Protein AF-A0A9W7B8Q4-F1 (afdb_monomer_lite)

Radius of gyration: 21.35 Å; chains: 1; bounding box: 58×19×56 Å

Organism: NCBI:txid1714386

InterPro domains:
  IPR009542 Signal peptidase complex subunit 1 [PF06645] (1-70)
  IPR009542 Signal peptidase complex subunit 1 [PTHR13202] (1-71)

Sequence (77 aa):
MDFKGMALSELLFYYICIVSGAIGWIYGFVHQSFLQTFYIWACGLGVSVVLCVPDWPFFNRNPVKWLDKSGEKEGVV

Structure (mmCIF, N/CA/C/O backbone):
data_AF-A0A9W7B8Q4-F1
#
_entry.id   AF-A0A9W7B8Q4-F1
#
loop_
_atom_site.group_PDB
_atom_site.id
_atom_site.type_symbol
_atom_site.label_atom_id
_atom_site.label_alt_id
_atom_site.label_comp_id
_atom_site.label_asym_id
_atom_site.label_entity_id
_atom_site.label_seq_id
_atom_site.pdbx_PDB_ins_code
_atom_site.Cartn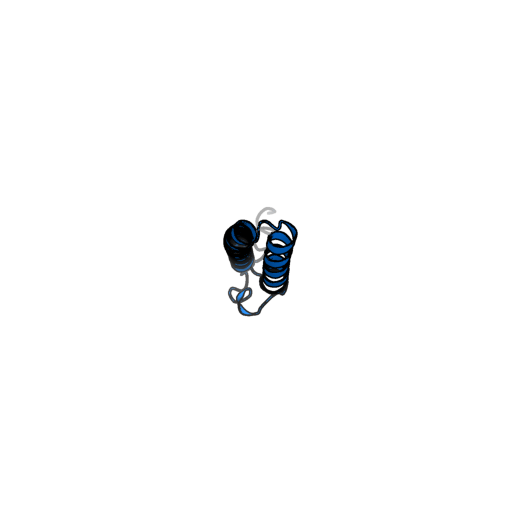_x
_atom_site.Cartn_y
_atom_site.Cartn_z
_atom_site.occupancy
_atom_site.B_iso_or_equiv
_atom_site.auth_seq_id
_atom_site.auth_comp_id
_atom_site.auth_asym_id
_atom_site.auth_atom_id
_atom_site.pdbx_PDB_model_num
ATOM 1 N N . MET A 1 1 ? 8.442 -8.298 -16.768 1.00 65.12 1 MET A N 1
ATOM 2 C CA . MET A 1 1 ? 8.173 -6.854 -16.582 1.00 65.12 1 MET A CA 1
ATOM 3 C C . MET A 1 1 ? 9.157 -6.044 -17.420 1.00 65.12 1 MET A C 1
ATOM 5 O O . MET A 1 1 ? 10.353 -6.123 -17.164 1.00 65.12 1 MET A O 1
ATOM 9 N N . ASP A 1 2 ? 8.683 -5.289 -18.414 1.00 73.56 2 ASP A N 1
ATOM 10 C CA . ASP A 1 2 ? 9.527 -4.353 -19.181 1.00 73.56 2 ASP A CA 1
ATOM 11 C C . ASP A 1 2 ? 9.861 -3.099 -18.341 1.00 73.56 2 ASP A C 1
ATOM 13 O O . ASP A 1 2 ? 9.157 -2.805 -17.375 1.00 73.56 2 ASP A O 1
ATOM 17 N N . PHE A 1 3 ? 10.858 -2.288 -18.727 1.00 76.94 3 PHE A N 1
ATOM 18 C CA . PHE A 1 3 ? 11.198 -1.029 -18.023 1.00 76.94 3 PHE A CA 1
ATOM 19 C C . PHE A 1 3 ? 9.990 -0.093 -17.832 1.00 76.94 3 PHE A C 1
ATOM 21 O O . PHE A 1 3 ? 9.803 0.494 -16.768 1.00 76.94 3 PHE A O 1
ATOM 28 N N . LYS A 1 4 ? 9.123 0.012 -18.848 1.00 79.44 4 LYS A N 1
ATOM 29 C CA . LYS A 1 4 ? 7.865 0.776 -18.755 1.00 79.44 4 LYS A CA 1
ATOM 30 C C . LYS A 1 4 ? 6.853 0.123 -17.810 1.00 79.44 4 LYS A C 1
ATOM 32 O O . LYS A 1 4 ? 6.092 0.825 -17.154 1.00 79.44 4 LYS A O 1
ATOM 37 N N . GLY A 1 5 ? 6.839 -1.208 -17.756 1.00 81.12 5 GLY A N 1
ATOM 38 C CA . GLY A 1 5 ? 5.981 -1.973 -16.857 1.00 81.12 5 GLY A CA 1
ATOM 39 C C . GLY A 1 5 ? 6.368 -1.780 -15.391 1.00 81.12 5 GLY A C 1
ATOM 40 O O . GLY A 1 5 ? 5.485 -1.595 -14.562 1.00 81.12 5 GLY A O 1
ATOM 41 N N . MET A 1 6 ? 7.670 -1.717 -15.088 1.00 82.44 6 MET A N 1
ATOM 42 C CA . MET A 1 6 ? 8.163 -1.427 -13.734 1.00 82.44 6 MET A CA 1
ATOM 43 C C . MET A 1 6 ? 7.726 -0.042 -13.246 1.00 82.44 6 MET A C 1
ATOM 45 O O . MET A 1 6 ? 7.164 0.063 -12.161 1.00 82.44 6 MET A O 1
ATOM 49 N N . ALA A 1 7 ? 7.904 1.003 -14.063 1.00 86.19 7 ALA A N 1
ATOM 50 C CA . ALA A 1 7 ? 7.482 2.359 -13.698 1.00 86.19 7 ALA A CA 1
ATOM 51 C C . ALA A 1 7 ? 5.962 2.455 -13.467 1.00 86.19 7 ALA A C 1
ATOM 53 O O . ALA A 1 7 ? 5.498 3.144 -12.561 1.00 86.19 7 ALA A O 1
ATOM 54 N N . LEU A 1 8 ? 5.172 1.735 -14.270 1.00 86.12 8 LEU A N 1
ATOM 55 C CA . LEU A 1 8 ? 3.724 1.685 -14.096 1.00 86.12 8 LEU A CA 1
ATOM 56 C C . LEU A 1 8 ? 3.321 0.948 -12.813 1.00 86.12 8 LEU A C 1
ATOM 58 O O . LEU A 1 8 ? 2.414 1.400 -12.120 1.00 86.12 8 LEU A O 1
ATOM 62 N N . SER A 1 9 ? 3.990 -0.163 -12.499 1.00 87.50 9 SER A N 1
ATOM 63 C CA . SER A 1 9 ? 3.770 -0.933 -11.270 1.00 87.50 9 SER A CA 1
ATOM 64 C C . SER A 1 9 ? 4.086 -0.097 -10.023 1.00 87.50 9 SER A C 1
ATOM 66 O O . SER A 1 9 ? 3.276 -0.029 -9.100 1.00 87.50 9 SER A O 1
ATOM 68 N N . GLU A 1 10 ? 5.199 0.642 -10.037 1.00 88.62 10 GLU A N 1
ATOM 69 C CA . GLU A 1 10 ? 5.579 1.559 -8.956 1.00 88.62 10 GLU A CA 1
ATOM 70 C C . GLU A 1 10 ? 4.538 2.669 -8.746 1.00 88.62 10 GLU A C 1
ATOM 72 O O . GLU A 1 10 ? 4.101 2.919 -7.620 1.00 88.62 10 GLU A O 1
ATOM 77 N N . LEU A 1 11 ? 4.081 3.298 -9.833 1.00 90.44 11 LEU A N 1
ATOM 78 C CA . LEU A 1 11 ? 3.057 4.337 -9.767 1.00 90.44 11 LEU A CA 1
ATOM 79 C C . LEU A 1 11 ? 1.745 3.791 -9.182 1.00 90.44 11 LEU A C 1
ATOM 81 O O . LEU A 1 11 ? 1.121 4.429 -8.331 1.00 90.44 11 LEU A O 1
ATOM 85 N N . LEU A 1 12 ? 1.336 2.595 -9.614 1.00 89.31 12 LEU A N 1
ATOM 86 C CA . LEU A 1 12 ? 0.128 1.938 -9.125 1.00 89.31 12 LEU A CA 1
ATOM 87 C C . LEU A 1 12 ? 0.233 1.633 -7.626 1.00 89.31 12 LEU A C 1
ATOM 89 O O . LEU A 1 12 ? -0.703 1.908 -6.876 1.00 89.31 12 LEU A O 1
ATOM 93 N N . PHE A 1 13 ? 1.385 1.127 -7.180 1.00 90.94 13 PHE A N 1
ATOM 94 C CA . PHE A 1 13 ? 1.656 0.856 -5.773 1.00 90.94 13 PHE A CA 1
ATOM 95 C C . PHE A 1 13 ? 1.525 2.122 -4.918 1.00 90.94 13 PHE A C 1
ATOM 97 O O . PHE A 1 13 ? 0.827 2.103 -3.899 1.00 90.94 13 PHE A O 1
ATOM 104 N N . TYR A 1 14 ? 2.124 3.235 -5.359 1.00 92.12 14 TYR A N 1
ATOM 105 C CA . TYR A 1 14 ? 2.008 4.529 -4.683 1.00 92.12 14 TYR A CA 1
ATOM 106 C C . TYR A 1 14 ? 0.552 4.982 -4.554 1.00 92.12 14 TYR A C 1
ATOM 108 O O . TYR A 1 14 ? 0.107 5.319 -3.453 1.00 92.12 14 TYR A O 1
ATOM 116 N N . TYR A 1 15 ? -0.215 4.945 -5.648 1.00 93.75 15 TYR A N 1
ATOM 117 C CA . TYR A 1 15 ? -1.623 5.339 -5.621 1.00 93.75 15 TYR A CA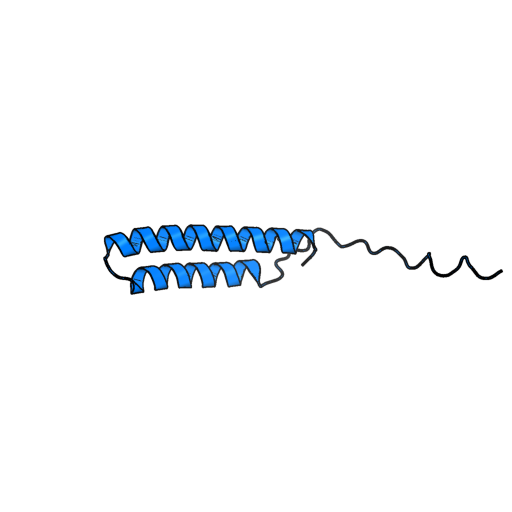 1
ATOM 118 C C . TYR A 1 15 ? -2.454 4.467 -4.678 1.00 93.75 15 TYR A C 1
ATOM 120 O O . TYR A 1 15 ? -3.224 5.000 -3.879 1.00 93.75 15 TYR A O 1
ATOM 128 N N . ILE A 1 16 ? -2.280 3.143 -4.717 1.00 91.88 16 ILE A N 1
ATOM 129 C CA . ILE A 1 16 ? -3.036 2.221 -3.858 1.00 91.88 16 ILE A CA 1
ATOM 130 C C . ILE A 1 16 ? -2.699 2.459 -2.380 1.00 91.88 16 ILE A C 1
ATOM 132 O O . ILE A 1 16 ? -3.602 2.492 -1.539 1.00 91.88 16 ILE A O 1
ATOM 136 N N . CYS A 1 17 ? -1.425 2.680 -2.047 1.00 91.19 17 CYS A N 1
ATOM 137 C CA . CYS A 1 17 ? -1.003 2.939 -0.670 1.00 91.19 17 CYS A CA 1
ATOM 138 C C . CYS A 1 17 ? -1.560 4.264 -0.135 1.00 91.19 17 CYS A C 1
ATOM 140 O O . CYS A 1 17 ? -2.052 4.315 0.991 1.00 91.19 17 CYS A O 1
ATOM 142 N N . ILE A 1 18 ? -1.537 5.327 -0.944 1.00 93.88 18 ILE A N 1
ATOM 143 C CA . ILE A 1 18 ? -2.060 6.641 -0.544 1.00 93.88 18 ILE A CA 1
ATOM 144 C C . ILE A 1 18 ? -3.578 6.580 -0.355 1.00 93.88 18 ILE A C 1
ATOM 146 O O . ILE A 1 18 ? -4.092 7.043 0.663 1.00 93.88 18 ILE A O 1
ATOM 150 N N . VAL A 1 19 ? -4.302 5.976 -1.303 1.00 94.38 19 VAL A N 1
ATOM 151 C CA . VAL A 1 19 ? -5.766 5.869 -1.239 1.00 94.38 19 VAL A CA 1
ATOM 152 C C . VAL A 1 19 ? -6.203 4.994 -0.064 1.00 94.38 19 VAL A C 1
ATOM 154 O O . VAL A 1 19 ? -7.074 5.399 0.703 1.00 94.38 19 VAL A O 1
ATOM 157 N N . SER A 1 20 ? -5.579 3.829 0.133 1.00 92.31 20 SER A N 1
ATOM 158 C CA . SER A 1 20 ? -5.902 2.952 1.268 1.00 92.31 20 SER A CA 1
ATOM 159 C C . SER A 1 20 ? -5.552 3.587 2.616 1.00 92.31 20 SER A C 1
ATOM 161 O O . SER A 1 20 ? -6.336 3.474 3.558 1.00 92.31 20 SER A O 1
ATOM 163 N N . GLY A 1 21 ? -4.437 4.319 2.703 1.00 91.38 21 GLY A N 1
ATOM 164 C CA . GLY A 1 21 ? -4.066 5.093 3.886 1.00 91.38 21 GLY A CA 1
ATOM 165 C C . GLY A 1 21 ? -5.073 6.198 4.206 1.00 91.38 21 GLY A C 1
ATOM 166 O O . GLY A 1 21 ? -5.520 6.301 5.347 1.00 91.38 21 GLY A O 1
ATOM 167 N N . ALA A 1 22 ? -5.496 6.979 3.208 1.00 94.88 22 ALA A N 1
ATOM 168 C CA . ALA A 1 22 ? -6.488 8.037 3.392 1.00 94.88 22 ALA A CA 1
ATOM 169 C C . ALA A 1 22 ? -7.845 7.480 3.856 1.00 94.88 22 ALA A C 1
ATOM 171 O O . ALA A 1 22 ? -8.425 7.986 4.817 1.00 94.88 22 ALA A O 1
ATOM 172 N N . ILE A 1 23 ? -8.326 6.402 3.226 1.00 92.69 23 ILE A N 1
ATOM 173 C CA . ILE A 1 23 ? -9.593 5.753 3.596 1.00 92.69 23 ILE A CA 1
ATOM 174 C C . ILE A 1 23 ? -9.506 5.153 5.004 1.00 92.69 23 ILE A C 1
ATOM 176 O O . ILE A 1 23 ? -10.400 5.371 5.822 1.00 92.69 23 ILE A O 1
ATOM 180 N N . GLY A 1 24 ? -8.426 4.426 5.310 1.00 91.50 24 GLY A N 1
ATOM 181 C CA . GLY A 1 24 ? -8.219 3.824 6.628 1.00 91.50 24 GLY A CA 1
ATOM 182 C C . GLY A 1 24 ? -8.113 4.869 7.736 1.00 91.50 24 GLY A C 1
ATOM 183 O O . GLY A 1 24 ? -8.608 4.651 8.846 1.00 91.50 24 GLY A O 1
ATOM 184 N N . TRP A 1 25 ? -7.505 6.018 7.439 1.00 90.00 25 TRP A N 1
ATOM 185 C CA . TRP A 1 25 ? -7.404 7.132 8.373 1.00 90.00 25 TRP A CA 1
ATOM 186 C C . TRP A 1 25 ? -8.770 7.761 8.659 1.00 90.00 25 TRP A C 1
ATOM 188 O O . TRP A 1 25 ? -9.140 7.875 9.824 1.00 90.00 25 TRP A O 1
ATOM 198 N N . ILE A 1 26 ? -9.559 8.081 7.625 1.00 93.56 26 ILE A N 1
ATOM 199 C CA . ILE A 1 26 ? -10.915 8.634 7.793 1.00 93.56 26 ILE A CA 1
ATOM 200 C C . ILE A 1 26 ? -11.795 7.663 8.591 1.00 93.56 26 ILE A C 1
ATOM 202 O O . ILE A 1 26 ? -12.444 8.059 9.558 1.00 93.56 26 ILE A O 1
ATOM 206 N N . TYR A 1 27 ? -11.795 6.381 8.220 1.00 90.31 27 TYR A N 1
ATOM 207 C CA . TYR A 1 27 ? -12.635 5.377 8.871 1.00 90.31 27 TYR A CA 1
ATOM 208 C C . TYR A 1 27 ? -12.251 5.154 10.339 1.00 90.31 27 TYR A C 1
ATOM 210 O O . TYR A 1 27 ? -13.117 5.126 11.217 1.00 90.31 27 TYR A O 1
ATOM 218 N N . GLY A 1 28 ? -10.952 5.040 10.627 1.00 90.31 28 GLY A N 1
ATOM 219 C CA . GLY A 1 28 ? -10.486 4.856 11.999 1.00 90.31 2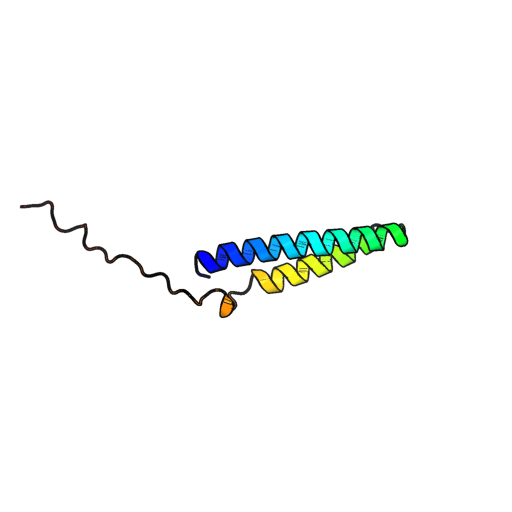8 GLY A CA 1
ATOM 220 C C . GLY A 1 28 ? -10.603 6.107 12.859 1.00 90.31 28 GLY A C 1
ATOM 221 O O . GLY A 1 28 ? -10.799 5.975 14.064 1.00 90.31 28 GLY A O 1
ATO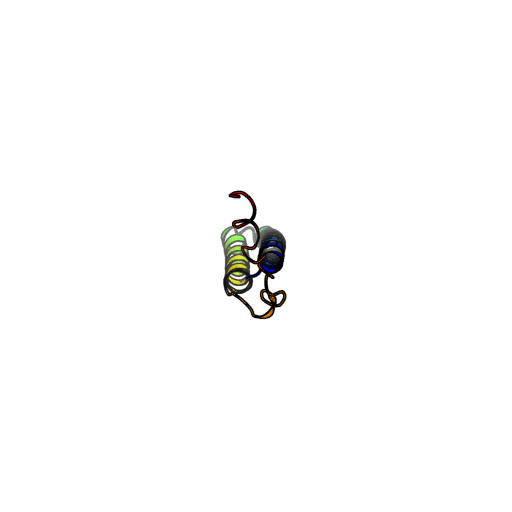M 222 N N . PHE A 1 29 ? -10.562 7.303 12.262 1.00 90.44 29 PHE A N 1
ATOM 223 C CA . PHE A 1 29 ? -10.869 8.545 12.970 1.00 90.44 29 PHE A CA 1
ATOM 224 C C . PHE A 1 29 ? -12.317 8.548 13.476 1.00 90.44 29 PHE A C 1
ATOM 226 O O . PHE A 1 29 ? -12.556 8.872 14.637 1.00 90.44 29 PHE A O 1
ATOM 233 N N . VAL A 1 30 ? -13.270 8.102 12.648 1.00 91.88 30 VAL A N 1
ATOM 234 C CA . VAL A 1 30 ? -14.688 7.983 13.035 1.00 91.88 30 VAL A CA 1
ATOM 235 C C . VAL A 1 30 ? -14.894 6.945 14.142 1.00 91.88 30 VAL A C 1
ATOM 237 O O . VAL A 1 30 ? -15.665 7.181 15.066 1.00 91.88 30 VAL A O 1
ATOM 240 N N . HIS A 1 31 ? -14.198 5.809 14.080 1.00 89.31 31 HIS A N 1
ATOM 241 C CA . HIS A 1 31 ? -14.341 4.726 15.062 1.00 89.31 31 HIS A CA 1
ATOM 242 C C . HIS A 1 31 ? -13.396 4.835 16.276 1.00 89.31 31 HIS A C 1
ATOM 244 O O . HIS A 1 31 ? -13.379 3.936 17.120 1.00 89.31 31 HIS A O 1
ATOM 250 N N . GLN A 1 32 ? -12.576 5.894 16.353 1.00 87.75 32 GLN A N 1
ATOM 251 C CA . GLN A 1 32 ? -11.534 6.117 17.372 1.00 87.75 32 GLN A CA 1
ATOM 252 C C . GLN A 1 32 ? -10.636 4.893 17.656 1.00 87.75 32 GLN A C 1
ATOM 254 O O . GLN A 1 32 ? -10.091 4.740 18.748 1.00 87.75 32 GLN A O 1
ATOM 259 N N . SER A 1 33 ? -10.470 4.006 16.673 1.00 83.50 33 SER A N 1
ATOM 260 C CA . SER A 1 33 ? -9.838 2.697 16.850 1.00 83.50 33 SER A CA 1
ATOM 261 C C . SER A 1 33 ? -8.703 2.512 15.852 1.00 83.50 33 SER A C 1
ATOM 263 O O . SER A 1 33 ? -8.934 2.280 14.666 1.00 83.50 33 SER A O 1
ATOM 265 N N . PHE A 1 34 ? -7.460 2.546 16.342 1.00 86.88 34 PHE A N 1
ATOM 266 C CA . PHE A 1 34 ? -6.263 2.416 15.500 1.00 86.88 34 PHE A CA 1
ATOM 267 C C . PHE A 1 34 ? -6.176 1.062 14.775 1.00 86.88 34 PHE A C 1
ATOM 269 O O . PHE A 1 34 ? -5.721 0.990 13.634 1.00 86.88 34 PHE A O 1
ATOM 276 N N . LEU A 1 35 ? -6.677 -0.013 15.395 1.00 90.69 35 LEU A N 1
ATOM 277 C CA . LEU A 1 35 ? -6.696 -1.341 14.774 1.00 90.69 35 LEU A CA 1
ATOM 278 C C . LEU A 1 35 ? -7.521 -1.376 13.483 1.00 90.69 35 LEU A C 1
ATOM 280 O O . LEU A 1 35 ? -7.137 -2.053 12.536 1.00 90.69 35 LEU A O 1
ATOM 284 N N . GLN A 1 36 ? -8.621 -0.624 13.408 1.00 86.88 36 GLN A N 1
ATOM 285 C CA . GLN A 1 36 ? -9.460 -0.604 12.209 1.00 86.88 36 GLN A CA 1
ATOM 286 C C . GLN A 1 36 ? -8.773 0.106 11.039 1.00 86.88 36 GLN A C 1
ATOM 288 O O . GLN A 1 36 ? -8.834 -0.381 9.911 1.00 86.88 36 GLN A O 1
ATOM 293 N N . THR A 1 37 ? -8.047 1.196 11.309 1.00 91.25 37 THR A N 1
ATOM 294 C CA . THR A 1 37 ? -7.165 1.835 10.318 1.00 91.25 37 THR A CA 1
ATOM 295 C C . THR A 1 37 ? -6.131 0.846 9.802 1.00 91.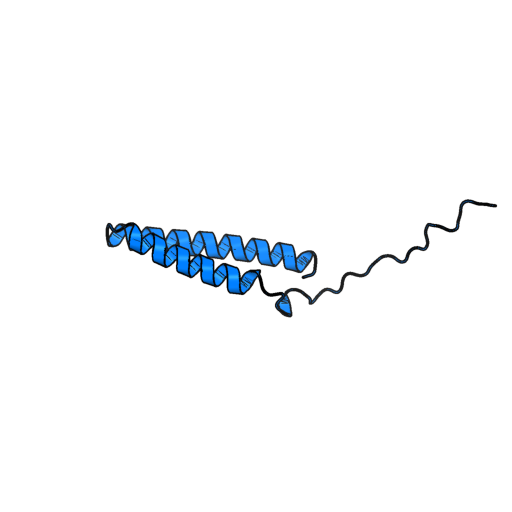25 37 THR A C 1
ATOM 297 O O . THR A 1 37 ? -5.937 0.740 8.592 1.00 91.25 37 THR A O 1
ATOM 300 N N . PHE A 1 38 ? -5.499 0.095 10.709 1.00 90.62 38 PHE A N 1
ATOM 301 C CA . PHE A 1 38 ? -4.473 -0.874 10.344 1.00 90.62 38 PHE A CA 1
ATOM 302 C C . PHE A 1 38 ? -5.029 -2.017 9.489 1.00 90.62 38 PHE A C 1
ATOM 304 O O . PHE A 1 38 ? -4.395 -2.382 8.506 1.00 90.62 38 PHE A O 1
ATOM 311 N N . TYR A 1 39 ? -6.225 -2.537 9.787 1.00 92.25 39 TYR A N 1
ATOM 312 C CA . TYR A 1 39 ? -6.862 -3.559 8.948 1.00 92.25 39 TYR A CA 1
ATOM 313 C C . TYR A 1 39 ? -7.157 -3.058 7.534 1.00 92.25 39 TYR A C 1
ATOM 315 O O . TYR A 1 39 ? -6.872 -3.759 6.567 1.00 92.25 39 TYR A O 1
ATOM 323 N N . ILE A 1 40 ? -7.688 -1.841 7.394 1.00 91.06 40 ILE A N 1
ATOM 324 C CA . ILE A 1 40 ? -7.983 -1.258 6.077 1.00 91.06 40 ILE A CA 1
ATOM 325 C C . ILE A 1 40 ? -6.691 -1.026 5.293 1.00 91.06 40 ILE A C 1
ATOM 327 O O . ILE A 1 40 ? -6.613 -1.357 4.109 1.00 91.06 40 ILE A O 1
ATOM 331 N N . TRP A 1 41 ? -5.660 -0.511 5.961 1.00 91.62 41 TRP A N 1
ATOM 332 C CA . TRP A 1 41 ? -4.348 -0.317 5.360 1.00 91.62 41 TRP A CA 1
ATOM 333 C C . TRP A 1 41 ? -3.700 -1.648 4.951 1.00 91.62 41 TRP A C 1
ATOM 335 O O . TRP A 1 41 ? -3.220 -1.773 3.829 1.00 91.62 41 TRP A O 1
ATOM 345 N N . ALA A 1 42 ? -3.757 -2.672 5.806 1.00 93.06 42 ALA A N 1
ATOM 346 C CA . ALA A 1 42 ? -3.228 -4.005 5.522 1.00 93.06 42 ALA A CA 1
ATOM 347 C C . ALA A 1 42 ? -3.967 -4.686 4.360 1.00 93.06 42 ALA A C 1
ATOM 349 O O . ALA A 1 42 ? -3.331 -5.308 3.512 1.00 93.06 42 ALA A O 1
ATOM 350 N N . CYS A 1 43 ? -5.290 -4.525 4.267 1.00 94.56 43 CYS A N 1
ATOM 351 C CA . CYS A 1 43 ? -6.057 -4.965 3.102 1.00 94.56 43 CYS A CA 1
ATOM 352 C C . CYS A 1 43 ? -5.610 -4.231 1.829 1.00 94.56 43 CYS A C 1
ATOM 354 O O . CYS A 1 43 ? -5.388 -4.871 0.803 1.00 94.56 43 CYS A O 1
ATOM 356 N N . GLY A 1 44 ? -5.425 -2.908 1.894 1.00 91.88 44 GLY A N 1
ATOM 357 C CA . GLY A 1 44 ? -4.911 -2.111 0.776 1.00 91.88 44 GLY A CA 1
ATOM 358 C C . GLY A 1 44 ? -3.513 -2.540 0.326 1.00 91.88 44 GLY A C 1
ATOM 359 O O . GLY A 1 44 ? -3.258 -2.653 -0.873 1.00 91.88 44 GLY A O 1
ATOM 360 N N . LEU A 1 45 ? -2.639 -2.860 1.281 1.00 92.00 45 LEU A N 1
ATOM 361 C CA . LEU A 1 45 ? -1.305 -3.403 1.033 1.00 92.00 45 LEU A CA 1
ATOM 362 C C . LEU A 1 45 ? -1.371 -4.800 0.397 1.00 92.00 45 LEU A C 1
ATOM 364 O O . LEU A 1 45 ? -0.658 -5.086 -0.558 1.00 92.00 45 LEU A O 1
ATOM 368 N N . GLY A 1 46 ? -2.251 -5.676 0.883 1.00 93.88 46 GLY A N 1
ATOM 369 C CA . GLY A 1 46 ? -2.448 -7.001 0.293 1.00 93.88 46 GLY A CA 1
ATOM 370 C C . GLY A 1 46 ? -2.887 -6.912 -1.170 1.00 93.88 46 GLY A C 1
ATOM 371 O O . GLY A 1 46 ? -2.343 -7.602 -2.031 1.00 93.88 46 GLY A O 1
ATOM 372 N N . VAL A 1 47 ? -3.813 -5.999 -1.471 1.00 90.56 47 VAL A N 1
ATOM 373 C CA . VAL A 1 47 ? -4.253 -5.725 -2.845 1.00 90.56 47 VAL A CA 1
ATOM 374 C C . VAL A 1 47 ? -3.114 -5.156 -3.694 1.00 90.56 47 VAL A C 1
ATOM 376 O O . VAL A 1 47 ? -2.934 -5.595 -4.830 1.00 90.56 47 VAL A O 1
ATOM 379 N N . SER A 1 48 ? -2.314 -4.222 -3.168 1.00 91.19 48 SER A N 1
ATOM 380 C CA . SER A 1 48 ? -1.193 -3.648 -3.923 1.00 91.19 48 SER A CA 1
ATOM 381 C C . SER A 1 48 ? -0.137 -4.698 -4.261 1.00 91.19 48 SER A C 1
ATOM 383 O O . SER A 1 48 ? 0.325 -4.741 -5.399 1.00 91.19 48 SER A O 1
ATOM 385 N N . VAL A 1 49 ? 0.173 -5.601 -3.329 1.00 89.25 49 VAL A N 1
ATOM 386 C CA . VAL A 1 49 ? 1.085 -6.731 -3.549 1.00 89.25 49 VAL A CA 1
ATOM 387 C C . VAL A 1 49 ? 0.559 -7.643 -4.657 1.00 89.25 49 VAL A C 1
ATOM 389 O O . VAL A 1 49 ? 1.286 -7.933 -5.602 1.00 89.25 49 VAL A O 1
ATOM 392 N N . VAL A 1 50 ? -0.715 -8.041 -4.609 1.00 89.81 50 VAL A N 1
ATOM 393 C CA . VAL A 1 50 ? -1.315 -8.908 -5.642 1.00 89.81 50 VAL A CA 1
ATOM 394 C C . VAL A 1 50 ? -1.348 -8.235 -7.020 1.00 89.81 50 VAL A C 1
ATOM 396 O O . VAL A 1 50 ? -1.254 -8.913 -8.038 1.00 89.81 50 VAL A O 1
ATOM 399 N N . LEU A 1 51 ? -1.461 -6.911 -7.090 1.00 85.06 51 LEU A N 1
ATOM 400 C CA . LEU A 1 51 ? -1.484 -6.194 -8.367 1.00 85.06 51 LEU A CA 1
ATOM 401 C C . LEU A 1 51 ? -0.088 -5.903 -8.929 1.00 85.06 51 LEU A C 1
ATOM 403 O O . LEU A 1 51 ? 0.091 -5.956 -10.143 1.00 85.06 51 LEU A O 1
ATOM 407 N N . CYS A 1 52 ? 0.886 -5.600 -8.071 1.00 85.19 52 CYS A N 1
ATOM 408 C CA . CYS A 1 52 ? 2.198 -5.101 -8.492 1.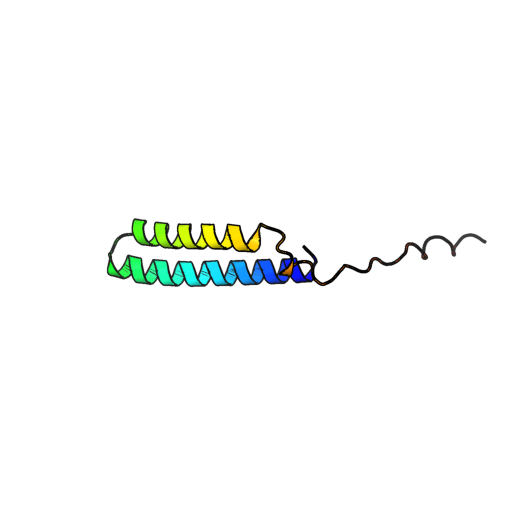00 85.19 52 CYS A CA 1
ATOM 409 C C . CYS A 1 52 ? 3.269 -6.198 -8.581 1.00 85.19 52 CYS A C 1
ATOM 411 O O . CYS A 1 52 ? 4.217 -6.048 -9.351 1.00 85.19 52 CYS A O 1
ATOM 413 N N . VAL A 1 53 ? 3.138 -7.281 -7.799 1.00 82.31 53 VAL A N 1
ATOM 414 C CA . VAL A 1 53 ? 4.136 -8.365 -7.730 1.00 82.31 53 VAL A CA 1
ATOM 415 C C . VAL A 1 53 ? 4.036 -9.361 -8.886 1.00 82.31 53 VAL A C 1
ATOM 417 O O . VAL A 1 53 ? 5.085 -9.716 -9.421 1.00 82.31 53 VAL A O 1
ATOM 420 N N . PRO A 1 54 ? 2.849 -9.841 -9.310 1.00 77.69 54 PRO A N 1
ATOM 421 C CA . PRO A 1 54 ? 2.781 -10.738 -10.452 1.00 77.69 54 PRO A CA 1
ATOM 422 C C . PRO A 1 54 ? 3.120 -9.992 -11.740 1.00 77.69 54 PRO A C 1
ATOM 424 O O . PRO A 1 54 ? 2.649 -8.878 -11.978 1.00 77.69 54 PRO A O 1
ATOM 427 N N . ASP A 1 55 ? 3.869 -10.653 -12.617 1.00 70.19 55 ASP A N 1
ATOM 428 C CA . ASP A 1 55 ? 4.152 -10.193 -13.974 1.00 70.19 55 ASP A CA 1
ATOM 429 C C . ASP A 1 55 ? 2.893 -10.281 -14.851 1.00 70.19 55 ASP A C 1
ATOM 431 O O . ASP A 1 55 ? 2.783 -11.134 -15.734 1.00 70.19 55 ASP A O 1
ATOM 435 N N . TRP A 1 56 ? 1.894 -9.430 -14.602 1.00 78.12 56 TRP A N 1
ATOM 436 C CA . TRP A 1 56 ? 0.672 -9.445 -15.399 1.00 78.12 56 TRP A CA 1
ATOM 437 C C . TRP A 1 56 ? 1.008 -9.191 -16.877 1.00 78.12 56 TRP A C 1
ATOM 439 O O . TRP A 1 56 ? 1.822 -8.313 -17.183 1.00 78.12 56 TRP A O 1
ATOM 449 N N . PRO A 1 57 ? 0.336 -9.871 -17.826 1.00 70.00 57 PRO A N 1
ATOM 450 C CA . PRO A 1 57 ? 0.595 -9.719 -19.263 1.00 70.00 57 PRO A CA 1
ATOM 451 C C . PRO A 1 57 ? 0.372 -8.284 -19.771 1.00 70.00 57 PRO A C 1
ATOM 453 O O . PRO A 1 57 ? 0.796 -7.930 -20.869 1.00 70.00 57 PRO A O 1
ATOM 456 N N . PHE A 1 58 ? -0.274 -7.431 -18.972 1.00 69.62 58 PHE A N 1
ATOM 457 C CA . PHE A 1 58 ? -0.381 -5.996 -19.208 1.00 69.62 58 PHE A CA 1
ATOM 458 C C . PHE A 1 58 ? 0.966 -5.253 -19.101 1.00 69.62 58 PHE A C 1
ATOM 460 O O . PHE A 1 58 ? 1.225 -4.354 -19.900 1.00 69.62 58 PHE A O 1
ATOM 467 N N . PHE A 1 59 ? 1.849 -5.656 -18.182 1.00 69.50 59 PHE A N 1
ATOM 468 C CA . PHE A 1 59 ? 3.147 -5.014 -17.938 1.00 69.50 59 PHE A CA 1
ATOM 469 C C . PHE A 1 59 ? 4.262 -5.455 -18.903 1.00 69.50 59 PHE A C 1
ATOM 471 O O . PHE A 1 59 ? 5.363 -4.907 -18.854 1.00 69.50 59 PHE A O 1
ATOM 478 N N . ASN A 1 60 ? 3.989 -6.432 -19.775 1.00 68.38 60 ASN A N 1
ATOM 479 C CA . ASN A 1 60 ? 4.971 -7.050 -20.676 1.00 68.38 60 ASN A CA 1
ATOM 480 C C . ASN A 1 60 ? 4.640 -6.839 -22.166 1.00 68.38 60 ASN A C 1
ATOM 482 O O . ASN A 1 60 ? 4.917 -7.689 -23.012 1.00 68.38 60 ASN A O 1
ATOM 486 N N . ARG A 1 61 ? 3.945 -5.739 -22.482 1.00 68.81 61 ARG A N 1
ATOM 487 C CA . ARG A 1 61 ? 3.468 -5.431 -23.841 1.00 68.81 61 ARG A CA 1
ATOM 488 C C . ARG A 1 61 ? 4.519 -4.767 -24.737 1.00 68.81 61 ARG A C 1
ATOM 490 O O . ARG A 1 61 ? 4.236 -4.569 -25.914 1.00 68.81 61 ARG A O 1
ATOM 497 N N . ASN A 1 62 ? 5.688 -4.391 -24.218 1.00 64.94 62 ASN A N 1
ATOM 498 C CA . ASN A 1 62 ? 6.709 -3.664 -24.974 1.00 64.94 62 ASN A CA 1
ATOM 499 C C . ASN A 1 62 ? 8.029 -4.442 -24.964 1.00 64.94 62 ASN A C 1
ATOM 501 O O . ASN A 1 62 ? 8.927 -4.069 -24.207 1.00 64.94 62 ASN A O 1
ATOM 505 N N . PRO A 1 63 ? 8.176 -5.475 -25.817 1.00 65.44 63 PRO A N 1
ATOM 506 C CA . PRO A 1 63 ? 9.380 -6.294 -25.837 1.00 65.44 63 PRO A CA 1
ATOM 507 C C . PRO A 1 63 ? 10.620 -5.416 -26.024 1.00 65.44 63 PRO A C 1
ATOM 509 O O . PRO A 1 63 ? 10.740 -4.675 -27.004 1.00 65.44 63 PRO A O 1
ATOM 512 N N . VAL A 1 64 ? 11.530 -5.486 -25.051 1.00 65.94 64 VAL A N 1
ATOM 513 C CA . VAL A 1 64 ? 12.791 -4.741 -25.064 1.00 65.94 64 VAL A CA 1
ATOM 514 C C . VAL A 1 64 ? 13.616 -5.182 -26.274 1.00 65.94 64 VAL A C 1
ATOM 516 O O . VAL A 1 64 ? 14.045 -6.331 -26.372 1.00 65.94 64 VAL A O 1
ATOM 519 N N . LYS A 1 65 ? 13.828 -4.260 -27.219 1.00 65.31 65 LYS A N 1
ATOM 520 C CA . LYS A 1 65 ? 14.677 -4.483 -28.391 1.00 65.31 65 LYS A CA 1
ATOM 521 C C . LYS A 1 65 ? 16.132 -4.255 -27.982 1.00 65.31 65 LYS A C 1
ATOM 523 O O . LYS A 1 65 ? 16.575 -3.114 -27.875 1.00 65.31 65 LYS A O 1
ATOM 528 N N . TRP A 1 66 ? 16.847 -5.337 -27.699 1.00 73.12 66 TRP A N 1
ATOM 529 C CA . TRP A 1 66 ? 18.278 -5.293 -27.401 1.00 73.12 66 TRP A CA 1
ATOM 530 C C . TRP A 1 66 ? 19.061 -4.831 -28.637 1.00 73.12 66 TRP A C 1
ATOM 532 O O . TRP A 1 66 ? 18.721 -5.210 -29.760 1.00 73.12 66 TRP A O 1
ATOM 542 N N . LEU A 1 67 ? 20.092 -4.002 -28.444 1.00 71.50 67 LEU A N 1
ATOM 543 C CA . LEU A 1 67 ? 21.068 -3.747 -29.503 1.00 71.50 67 LEU A CA 1
ATOM 544 C C . LEU A 1 67 ? 21.906 -5.009 -29.722 1.00 71.50 67 LEU A C 1
ATOM 546 O O . LEU A 1 67 ? 22.368 -5.625 -28.761 1.00 71.50 67 LEU A O 1
ATOM 550 N N . ASP A 1 68 ? 22.112 -5.366 -30.986 1.00 67.00 68 ASP A N 1
ATOM 551 C CA . ASP A 1 68 ? 23.029 -6.435 -31.365 1.00 67.00 68 ASP A CA 1
ATOM 552 C C . ASP A 1 68 ? 24.478 -6.020 -31.055 1.00 67.00 68 ASP A C 1
ATOM 554 O O . ASP A 1 68 ? 24.832 -4.843 -31.163 1.00 67.00 68 ASP A O 1
ATOM 558 N N . LYS A 1 69 ? 25.334 -6.974 -30.670 1.00 61.91 69 LYS A N 1
ATOM 559 C CA . LYS A 1 69 ? 26.750 -6.738 -30.311 1.00 61.91 69 LYS A CA 1
ATOM 560 C C . LYS A 1 69 ? 27.633 -6.414 -31.535 1.00 61.91 69 LYS A C 1
ATOM 562 O O . LYS A 1 69 ? 28.671 -7.038 -31.733 1.00 61.91 69 LYS A O 1
ATOM 567 N N . SER A 1 70 ? 27.256 -5.461 -32.386 1.00 58.25 70 SER A N 1
ATOM 568 C CA . SER A 1 70 ? 28.021 -5.141 -33.604 1.00 58.25 70 SER A CA 1
ATOM 569 C C . SER A 1 70 ? 29.183 -4.161 -33.387 1.00 58.25 70 SER A C 1
ATOM 571 O O . SER A 1 70 ? 29.861 -3.817 -34.345 1.00 58.25 70 SER A O 1
ATOM 573 N N . GLY A 1 71 ? 29.442 -3.712 -32.154 1.00 56.66 71 GLY A N 1
ATOM 574 C CA . GLY A 1 71 ? 30.521 -2.761 -31.848 1.00 56.66 71 GLY A CA 1
ATOM 575 C C . GLY A 1 71 ? 31.889 -3.377 -31.524 1.00 56.66 71 GLY A C 1
ATOM 576 O O . GLY A 1 71 ? 32.828 -2.635 -31.271 1.00 56.66 71 GLY A O 1
ATOM 577 N N . GLU A 1 72 ? 32.030 -4.707 -31.498 1.00 56.09 72 GLU A N 1
ATOM 578 C CA . GLU A 1 72 ? 33.264 -5.366 -31.021 1.00 56.09 72 GLU A CA 1
ATOM 579 C C . GLU A 1 72 ? 34.212 -5.820 -32.150 1.00 56.09 72 GLU A C 1
ATOM 581 O O . GLU A 1 72 ? 35.211 -6.489 -31.899 1.00 56.09 72 GLU A O 1
ATOM 586 N N . LYS A 1 73 ? 33.935 -5.463 -33.413 1.00 53.50 73 LYS A N 1
ATOM 587 C CA . LYS A 1 73 ? 34.763 -5.883 -34.559 1.00 53.50 73 LYS A CA 1
ATOM 588 C C . LYS A 1 73 ? 35.134 -4.764 -35.535 1.00 53.50 73 LYS A C 1
ATOM 590 O O . LYS A 1 73 ? 35.107 -5.000 -36.731 1.00 53.50 73 LYS A O 1
ATOM 595 N N . GLU A 1 74 ? 35.528 -3.583 -35.062 1.00 59.88 74 GLU A N 1
ATOM 596 C CA . GLU A 1 74 ? 36.128 -2.546 -35.932 1.00 59.88 74 GLU A CA 1
ATOM 597 C C . GLU A 1 74 ? 37.274 -1.786 -35.235 1.00 59.88 74 GLU A C 1
ATOM 599 O O . GLU A 1 74 ? 37.245 -0.569 -35.092 1.00 59.88 74 GLU A O 1
ATOM 604 N N . GLY A 1 75 ? 38.299 -2.505 -34.761 1.00 57.19 75 GLY A N 1
ATOM 605 C CA . GLY A 1 75 ? 39.470 -1.873 -34.127 1.00 57.19 75 GLY A CA 1
ATOM 606 C C . GLY A 1 75 ? 40.783 -2.656 -34.187 1.00 57.19 75 GLY A C 1
ATOM 607 O O . GLY A 1 75 ? 41.700 -2.340 -33.437 1.00 57.19 75 GLY A O 1
ATOM 608 N N . VAL A 1 76 ? 40.886 -3.682 -35.039 1.00 58.56 76 VAL A N 1
ATOM 609 C CA . VAL A 1 76 ? 42.142 -4.414 -35.271 1.00 58.56 76 VAL A CA 1
ATOM 610 C C . VAL A 1 76 ? 42.269 -4.723 -36.759 1.00 58.56 76 VAL A C 1
ATOM 612 O O . VAL A 1 76 ? 41.937 -5.829 -37.176 1.00 58.56 76 VAL A O 1
ATOM 615 N N . VAL A 1 77 ? 42.711 -3.739 -37.546 1.00 53.91 77 VAL A N 1
ATOM 616 C CA . VAL A 1 77 ? 43.577 -3.930 -38.726 1.00 53.91 77 VAL A CA 1
ATOM 617 C C . VAL A 1 77 ? 44.446 -2.690 -38.878 1.00 53.91 77 VAL A C 1
ATOM 619 O O . VAL A 1 77 ? 43.869 -1.581 -38.845 1.00 53.91 77 VAL A O 1
#

pLDDT: mean 81.38, std 12.51, range [53.5, 94.88]

Secondary structure (DSSP, 8-state):
--HHHHHHHHHHHHHHHHHHHHHHHHHHHHHT-HHHHHHHHHHHHHHHHHHHSS--TTTT-S---PPPSTTSSSS--

Foldseek 3Di:
DDPQLLVVLVVLLVVLQVVLLVVLVVVCVVVVHVVSSVVSNVVSNVVSCVRRVDPPVVSCPDPDDDDDPPPPPDDDD